Protein AF-A0A514BU09-F1 (afdb_monomer_lite)

Sequence (114 aa):
MDLEQHADGRMHFRLGKVEIWVAGLVAAACIASFAWIFNRVIAQQDTQQEATSAVKESITEVSTQQKVLSTQLANLSLQLSDVPDLRRQVTELKVRSDRHEEDLKELRQTRGLR

Organism: NCBI:txid2591633

Foldseek 3Di:
DDQPPDPPPDRDDPDDPVVVVVVVVVVVVVVVVVVVVVVVVVVVVVVVVVVVVVVVVVVVVVVVVVVVVVVVVVVVVVVVVCVVVVVVVVVVVVVVVVVVVVVVVVVVVVVVVD

Structure (mmCIF, N/CA/C/O backbone):
data_AF-A0A514BU09-F1
#
_entry.id   AF-A0A514BU09-F1
#
loop_
_atom_site.group_PDB
_atom_site.id
_atom_site.type_symbol
_atom_site.label_atom_id
_atom_site.label_alt_id
_atom_site.label_comp_id
_atom_site.label_asym_id
_atom_site.label_entity_id
_atom_site.label_seq_id
_atom_site.pdbx_PDB_ins_code
_atom_site.Cartn_x
_atom_site.Cartn_y
_atom_site.Cartn_z
_atom_site.occupancy
_atom_site.B_iso_or_equiv
_atom_site.auth_seq_id
_atom_site.auth_comp_id
_atom_site.auth_asym_id
_atom_site.auth_atom_id
_atom_site.pdbx_PDB_model_num
ATOM 1 N N . MET A 1 1 ? 32.242 -4.330 -60.161 1.00 46.91 1 MET A N 1
ATOM 2 C CA . MET A 1 1 ? 32.793 -5.036 -58.990 1.00 46.91 1 MET A CA 1
ATOM 3 C C . MET A 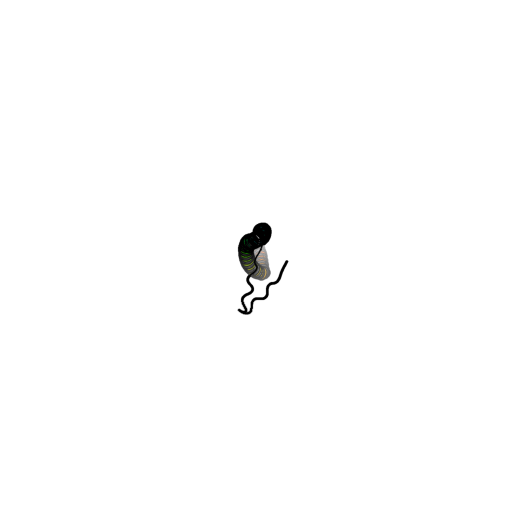1 1 ? 33.760 -6.071 -59.521 1.00 46.91 1 MET A C 1
ATOM 5 O O . MET A 1 1 ? 33.290 -7.045 -60.089 1.00 46.91 1 MET A O 1
ATOM 9 N N . ASP A 1 2 ? 35.062 -5.842 -59.376 1.00 46.34 2 ASP A N 1
ATOM 10 C CA . ASP A 1 2 ? 36.084 -6.845 -59.683 1.00 46.34 2 ASP A CA 1
ATOM 11 C C . ASP A 1 2 ? 36.688 -7.319 -58.363 1.00 46.34 2 ASP A C 1
ATOM 13 O O . ASP A 1 2 ? 37.227 -6.530 -57.585 1.00 46.34 2 ASP A O 1
ATOM 17 N N . LEU A 1 3 ? 36.518 -8.606 -58.072 1.00 48.56 3 LEU A N 1
ATOM 18 C CA . LEU A 1 3 ? 37.157 -9.266 -56.941 1.00 48.56 3 LEU A CA 1
ATOM 19 C C . LEU A 1 3 ? 38.545 -9.720 -57.389 1.00 48.56 3 LEU A C 1
ATOM 21 O O . LEU A 1 3 ? 38.719 -10.845 -57.851 1.00 48.56 3 LEU A O 1
ATOM 25 N N . GLU A 1 4 ? 39.543 -8.853 -57.250 1.00 54.16 4 GLU A N 1
ATOM 26 C CA . GLU A 1 4 ? 40.933 -9.299 -57.331 1.00 54.16 4 GLU A CA 1
ATOM 27 C C . GLU A 1 4 ? 41.302 -9.982 -56.012 1.00 54.16 4 GLU A C 1
ATOM 29 O O . GLU A 1 4 ? 41.636 -9.354 -55.007 1.00 54.16 4 GLU A O 1
ATOM 34 N N . GLN A 1 5 ? 41.196 -11.307 -56.007 1.00 50.19 5 GLN A N 1
ATOM 35 C CA . GLN A 1 5 ? 41.672 -12.143 -54.917 1.00 50.19 5 GLN A CA 1
ATOM 36 C C . GLN A 1 5 ? 43.202 -12.238 -55.029 1.00 50.19 5 GLN A C 1
ATOM 38 O O . GLN A 1 5 ? 43.736 -13.072 -55.757 1.00 50.19 5 GLN A O 1
ATOM 43 N N . HIS A 1 6 ? 43.930 -11.340 -54.361 1.00 55.66 6 HIS A N 1
ATOM 44 C CA . HIS A 1 6 ? 45.381 -11.472 -54.211 1.00 55.66 6 HIS A CA 1
ATOM 45 C C . HIS A 1 6 ? 45.741 -12.367 -53.020 1.00 55.66 6 HIS A C 1
ATOM 47 O O . HIS A 1 6 ? 45.069 -12.372 -51.988 1.00 55.66 6 HIS A O 1
ATOM 53 N N . ALA A 1 7 ? 46.808 -13.146 -53.208 1.00 54.19 7 ALA A N 1
ATOM 54 C CA . ALA A 1 7 ? 47.179 -14.353 -52.465 1.00 54.19 7 ALA A CA 1
ATOM 55 C C . ALA A 1 7 ? 47.558 -14.169 -50.976 1.00 54.19 7 ALA A C 1
ATOM 57 O O . ALA A 1 7 ? 47.952 -15.137 -50.335 1.00 54.19 7 ALA A O 1
ATOM 58 N N . ASP A 1 8 ? 47.390 -12.977 -50.400 1.00 60.25 8 ASP A N 1
ATOM 59 C CA . ASP A 1 8 ? 47.808 -12.651 -49.025 1.00 60.25 8 ASP A CA 1
ATOM 60 C C . ASP A 1 8 ? 46.702 -12.809 -47.964 1.00 60.25 8 ASP A C 1
ATOM 62 O O . ASP A 1 8 ? 46.853 -12.383 -46.818 1.00 60.25 8 ASP A O 1
ATOM 66 N N . GLY A 1 9 ? 45.559 -13.411 -48.310 1.00 61.12 9 GLY A N 1
ATOM 67 C CA . GLY A 1 9 ? 44.502 -13.751 -47.344 1.00 61.12 9 GLY A CA 1
ATOM 68 C C . GLY A 1 9 ? 43.802 -12.553 -46.682 1.00 61.12 9 GLY A C 1
ATOM 69 O O . GLY A 1 9 ? 42.923 -12.741 -45.843 1.00 61.12 9 GLY A O 1
ATOM 70 N N . ARG A 1 10 ? 44.147 -11.316 -47.063 1.00 62.88 10 ARG A N 1
ATOM 71 C CA . ARG A 1 10 ? 43.466 -10.088 -46.639 1.00 62.88 10 ARG A CA 1
ATOM 72 C C . ARG A 1 10 ? 42.579 -9.584 -47.769 1.00 62.88 10 ARG A C 1
ATOM 74 O O . ARG A 1 10 ? 43.056 -9.231 -48.842 1.00 62.88 10 ARG A O 1
ATOM 81 N N . MET A 1 11 ? 41.279 -9.529 -47.503 1.00 58.06 11 MET A N 1
ATOM 82 C CA . MET A 1 11 ? 40.286 -8.961 -48.414 1.00 58.06 11 MET A CA 1
ATOM 83 C C . MET A 1 11 ? 40.459 -7.434 -48.440 1.00 58.06 11 MET A C 1
ATOM 85 O O . MET A 1 11 ? 39.945 -6.729 -47.573 1.00 58.06 11 MET A O 1
ATOM 89 N N . HIS A 1 12 ? 41.224 -6.910 -49.398 1.00 57.69 12 HIS A N 1
ATOM 90 C CA . HIS A 1 12 ? 41.290 -5.472 -49.657 1.00 57.69 12 HIS A CA 1
ATOM 91 C C . HIS A 1 12 ? 40.198 -5.085 -50.657 1.00 57.69 12 HIS A C 1
ATOM 93 O O . HIS A 1 12 ? 40.315 -5.324 -51.855 1.00 57.69 12 HIS A O 1
ATOM 99 N N . PHE A 1 13 ? 39.133 -4.455 -50.164 1.00 60.56 13 PHE A N 1
ATOM 100 C CA . PHE A 1 13 ? 38.116 -3.854 -51.018 1.00 60.56 13 PHE A CA 1
ATOM 101 C C . PHE A 1 13 ? 38.656 -2.535 -51.587 1.00 60.56 13 PHE A C 1
ATOM 103 O O . PHE A 1 13 ? 38.776 -1.539 -50.873 1.00 60.56 13 PHE A O 1
ATOM 110 N N . ARG A 1 14 ? 38.986 -2.501 -52.881 1.00 58.81 14 ARG A N 1
ATOM 111 C CA . ARG A 1 14 ? 39.165 -1.239 -53.612 1.00 58.81 14 ARG A CA 1
ATOM 112 C C . ARG A 1 14 ? 37.786 -0.693 -53.968 1.00 58.81 14 ARG A C 1
ATOM 114 O O . ARG A 1 14 ? 37.289 -0.918 -55.064 1.00 58.81 14 ARG A O 1
ATOM 121 N N . LEU A 1 15 ? 37.162 -0.004 -53.016 1.00 59.97 15 LEU A N 1
ATOM 122 C CA . LEU A 1 15 ? 35.944 0.753 -53.284 1.00 59.97 15 LEU A CA 1
ATOM 123 C C . LEU A 1 15 ? 36.296 1.995 -54.113 1.00 59.97 15 LEU A C 1
ATOM 125 O O . LEU A 1 15 ? 37.228 2.737 -53.785 1.00 59.97 15 LEU A O 1
ATOM 129 N N . GLY A 1 16 ? 35.547 2.24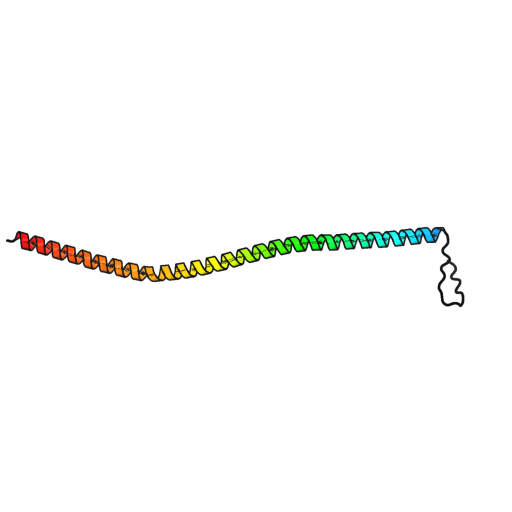4 -55.184 1.00 68.06 16 GLY A N 1
ATOM 130 C CA . GLY A 1 16 ? 35.613 3.513 -55.901 1.00 68.06 16 GLY A CA 1
ATOM 131 C C . GLY A 1 16 ? 35.208 4.672 -54.982 1.00 68.06 16 GLY A C 1
ATOM 132 O O . GLY A 1 16 ? 34.473 4.479 -54.014 1.00 68.06 16 GLY A O 1
ATOM 133 N N . LYS A 1 17 ? 35.642 5.907 -55.288 1.00 77.94 17 LYS A N 1
ATOM 134 C CA . LYS A 1 17 ? 35.328 7.101 -54.468 1.00 77.94 17 LYS A CA 1
ATOM 135 C C . LYS A 1 17 ? 33.839 7.200 -54.112 1.00 77.94 17 LYS A C 1
ATOM 137 O O . LYS A 1 17 ? 33.513 7.589 -53.001 1.00 77.94 17 LYS A O 1
ATOM 142 N N . VAL A 1 18 ? 32.953 6.825 -55.036 1.00 77.62 18 VAL A N 1
ATOM 143 C CA . VAL A 1 18 ? 31.493 6.883 -54.864 1.00 77.62 18 VAL A CA 1
ATOM 144 C C . VAL A 1 18 ? 30.981 5.827 -53.874 1.00 77.62 18 VAL A C 1
ATOM 146 O O . VAL A 1 18 ? 30.093 6.110 -53.078 1.00 77.62 18 VAL A O 1
ATOM 149 N N . GLU A 1 19 ? 31.570 4.632 -53.857 1.00 75.31 19 GLU A N 1
ATOM 150 C CA . GLU A 1 19 ? 31.133 3.534 -52.988 1.00 75.31 19 GLU A CA 1
ATOM 151 C C . GLU A 1 19 ? 31.537 3.764 -51.521 1.00 75.31 19 GLU A C 1
ATOM 153 O O . GLU A 1 19 ? 30.805 3.369 -50.617 1.00 75.31 19 GLU A O 1
ATOM 158 N N . ILE A 1 20 ? 32.640 4.483 -51.270 1.00 81.25 20 ILE A N 1
ATOM 159 C CA . ILE A 1 20 ? 33.042 4.912 -49.917 1.00 81.25 20 ILE A CA 1
ATOM 160 C C . ILE A 1 20 ? 31.989 5.850 -49.306 1.00 81.25 20 ILE A C 1
ATOM 162 O O . ILE A 1 20 ? 31.634 5.699 -48.137 1.00 81.25 20 ILE A O 1
ATOM 166 N N . TRP A 1 21 ? 31.447 6.786 -50.094 1.00 84.56 21 TRP A N 1
ATOM 167 C CA . TRP A 1 21 ? 30.379 7.682 -49.633 1.00 84.56 21 TRP A CA 1
ATOM 168 C C . TRP A 1 21 ? 29.084 6.925 -49.328 1.00 84.56 21 TRP A C 1
ATOM 170 O O . TRP A 1 21 ? 28.446 7.192 -48.310 1.00 84.56 21 TRP A O 1
ATOM 180 N N . VAL A 1 22 ? 28.719 5.947 -50.164 1.00 86.94 22 VAL A N 1
ATOM 181 C CA . VAL A 1 22 ? 27.525 5.114 -49.946 1.00 86.94 22 VAL A CA 1
ATOM 182 C C . VAL A 1 22 ? 27.682 4.247 -48.695 1.00 86.94 22 VAL A C 1
ATOM 184 O O . VAL A 1 22 ? 26.786 4.224 -47.853 1.00 86.94 22 VAL A O 1
ATOM 187 N N . ALA A 1 23 ? 28.829 3.588 -48.522 1.00 86.88 23 ALA A N 1
ATOM 188 C CA . ALA A 1 23 ? 29.110 2.787 -47.333 1.00 86.88 23 ALA A CA 1
ATOM 189 C C . ALA A 1 23 ? 29.117 3.642 -46.054 1.00 86.88 23 ALA A C 1
ATOM 191 O O . ALA A 1 23 ? 28.565 3.229 -45.035 1.00 86.88 23 ALA A O 1
ATOM 192 N N . GLY A 1 24 ? 29.676 4.856 -46.118 1.00 88.12 24 GLY A N 1
ATOM 193 C CA . GLY A 1 24 ? 29.650 5.814 -45.013 1.00 88.12 24 GLY A CA 1
ATOM 194 C C . GLY A 1 24 ? 28.232 6.232 -44.617 1.00 88.12 24 GLY A C 1
ATOM 195 O O . GLY A 1 24 ? 27.918 6.269 -43.429 1.00 88.12 24 GLY A O 1
ATOM 196 N N . LEU A 1 25 ? 27.352 6.480 -45.594 1.00 90.94 25 LEU A N 1
ATOM 197 C CA . LEU A 1 25 ? 25.949 6.825 -45.340 1.00 90.94 25 LEU A CA 1
ATOM 198 C C . LEU A 1 25 ? 25.210 5.662 -44.670 1.00 90.94 25 LEU A C 1
ATOM 200 O O . LEU A 1 25 ? 24.552 5.856 -43.650 1.00 90.94 25 LEU A O 1
ATOM 204 N N . VAL A 1 26 ? 25.363 4.444 -45.195 1.00 90.38 26 VAL A N 1
ATOM 205 C CA . VAL A 1 26 ? 24.729 3.249 -44.620 1.00 90.38 26 VAL A CA 1
ATOM 206 C C . VAL A 1 26 ? 25.220 3.006 -43.191 1.00 90.38 26 VAL A C 1
ATOM 208 O O . VAL A 1 26 ? 24.408 2.795 -42.292 1.00 90.38 26 VAL A O 1
ATOM 211 N N . ALA A 1 27 ? 26.528 3.115 -42.947 1.00 91.69 27 ALA A N 1
ATOM 212 C CA . ALA A 1 27 ? 27.089 2.982 -41.606 1.00 91.69 27 ALA A CA 1
ATOM 213 C C . ALA A 1 27 ? 26.539 4.051 -40.644 1.00 91.69 27 ALA A C 1
ATOM 215 O O . ALA A 1 27 ? 26.147 3.729 -39.521 1.00 91.69 27 ALA A O 1
ATOM 216 N N . ALA A 1 28 ? 26.442 5.306 -41.091 1.00 92.56 28 ALA A N 1
ATOM 217 C CA . ALA A 1 28 ? 25.879 6.393 -40.295 1.00 92.56 28 ALA A CA 1
ATOM 218 C C . ALA A 1 28 ? 24.394 6.160 -39.968 1.00 92.56 28 ALA A C 1
ATOM 220 O O . ALA A 1 28 ? 23.974 6.362 -38.828 1.00 92.56 28 ALA A O 1
ATOM 221 N N . ALA A 1 29 ? 23.608 5.675 -40.934 1.00 92.56 29 ALA A N 1
ATOM 222 C CA . ALA A 1 29 ? 22.200 5.341 -40.736 1.00 92.56 29 ALA A CA 1
ATOM 223 C C . ALA A 1 29 ? 22.016 4.204 -39.716 1.00 92.56 29 ALA A C 1
ATOM 225 O O . ALA A 1 29 ? 21.134 4.278 -38.855 1.00 92.56 29 ALA A O 1
ATOM 226 N N . CYS A 1 30 ? 22.875 3.181 -39.761 1.00 93.44 30 CYS A N 1
ATOM 227 C CA . CYS A 1 30 ? 22.876 2.103 -38.776 1.00 93.44 30 CYS A CA 1
ATOM 228 C C . CYS A 1 30 ? 23.180 2.628 -37.367 1.00 93.44 30 CYS A C 1
ATOM 230 O O . CYS A 1 30 ? 22.423 2.347 -36.439 1.00 93.44 30 CYS A O 1
ATOM 232 N N . ILE A 1 31 ? 24.234 3.433 -37.204 1.00 93.81 31 ILE A N 1
ATOM 233 C CA . ILE A 1 31 ? 24.619 3.999 -35.900 1.00 93.81 31 ILE A CA 1
ATOM 234 C C . ILE A 1 31 ? 23.506 4.892 -35.339 1.00 93.81 31 ILE A C 1
ATOM 236 O O . ILE A 1 31 ? 23.147 4.762 -34.169 1.00 93.81 31 ILE A O 1
ATOM 240 N N . ALA A 1 32 ? 22.914 5.753 -36.171 1.00 93.81 32 ALA A N 1
ATOM 241 C CA . ALA A 1 32 ? 21.810 6.618 -35.761 1.00 93.81 32 ALA A CA 1
ATOM 242 C C . ALA A 1 32 ? 20.585 5.811 -35.300 1.00 93.81 32 ALA A C 1
ATOM 244 O O . ALA A 1 32 ? 19.978 6.132 -34.278 1.00 93.81 32 ALA A O 1
ATOM 245 N N . SER A 1 33 ? 20.259 4.729 -36.012 1.00 89.75 33 SER A N 1
ATOM 246 C CA . SER A 1 33 ? 19.148 3.841 -35.653 1.00 89.75 33 SER A CA 1
ATOM 247 C C . SER A 1 33 ? 19.399 3.138 -34.317 1.00 89.75 33 SER A C 1
ATOM 249 O O . SER A 1 33 ? 18.515 3.103 -33.461 1.00 89.75 33 SER A O 1
ATOM 251 N N . PHE A 1 34 ? 20.618 2.637 -34.094 1.00 91.06 34 PHE A N 1
ATOM 252 C CA . PHE A 1 34 ? 21.001 2.020 -32.823 1.00 91.06 34 PHE A CA 1
ATOM 253 C C . PHE A 1 34 ? 20.950 3.009 -31.654 1.00 91.06 34 PHE A C 1
ATOM 255 O O . PHE A 1 34 ? 20.384 2.682 -30.611 1.00 91.06 34 PHE A O 1
ATOM 262 N N . ALA A 1 35 ? 21.478 4.223 -31.830 1.00 90.06 35 ALA A N 1
ATOM 263 C CA . ALA A 1 35 ? 21.434 5.263 -30.804 1.00 90.06 35 ALA A CA 1
ATOM 264 C C . ALA A 1 35 ? 19.991 5.658 -30.446 1.00 90.06 35 ALA A C 1
ATOM 266 O O . ALA A 1 35 ? 19.659 5.830 -29.272 1.00 90.06 35 ALA A O 1
ATOM 267 N N . TRP A 1 36 ? 19.106 5.748 -31.443 1.00 91.56 36 TRP A N 1
ATOM 268 C CA . TRP A 1 36 ? 17.697 6.069 -31.225 1.00 91.56 36 TRP A CA 1
ATOM 269 C C . TRP A 1 36 ? 16.967 4.994 -30.409 1.00 91.56 36 TRP A C 1
ATOM 271 O O . TRP A 1 36 ? 16.231 5.319 -29.475 1.00 91.56 36 TRP A O 1
ATOM 281 N N . ILE A 1 37 ? 17.204 3.717 -30.719 1.00 89.81 37 ILE A N 1
ATOM 282 C CA . ILE A 1 37 ? 16.608 2.591 -29.987 1.00 89.81 37 ILE A CA 1
ATOM 283 C C . ILE A 1 37 ? 17.141 2.535 -28.551 1.00 89.81 37 ILE A C 1
ATOM 285 O O . ILE A 1 37 ? 16.355 2.391 -27.617 1.00 89.81 37 ILE A O 1
ATOM 289 N N . PHE A 1 38 ? 18.450 2.705 -28.347 1.00 88.12 38 PHE A N 1
ATOM 290 C CA . PHE A 1 38 ? 19.036 2.714 -27.003 1.00 88.12 38 PHE A CA 1
ATOM 291 C C . PHE A 1 38 ? 18.460 3.831 -26.128 1.00 88.12 38 PHE A C 1
ATOM 293 O O . PHE A 1 38 ? 18.049 3.571 -24.998 1.00 88.12 38 PHE A O 1
ATOM 300 N N . ASN A 1 39 ? 18.333 5.046 -26.666 1.00 85.25 39 ASN A N 1
ATOM 301 C CA . ASN A 1 39 ? 17.739 6.162 -25.928 1.00 85.25 39 ASN A CA 1
ATOM 302 C C . ASN A 1 39 ? 16.264 5.916 -25.575 1.00 85.25 39 ASN A C 1
ATOM 304 O O . ASN A 1 39 ? 15.820 6.305 -24.498 1.00 85.25 39 ASN A O 1
ATOM 308 N N . ARG A 1 40 ? 15.501 5.238 -26.444 1.00 82.25 40 ARG A N 1
ATOM 309 C CA . ARG A 1 40 ? 14.111 4.834 -26.159 1.00 82.25 40 ARG A CA 1
ATOM 310 C C . ARG A 1 40 ? 14.025 3.832 -25.008 1.00 82.25 40 ARG A C 1
ATOM 312 O O . ARG A 1 40 ? 13.132 3.958 -24.175 1.00 82.25 40 ARG A O 1
ATOM 319 N N . VAL A 1 41 ? 14.932 2.856 -24.966 1.00 81.88 41 VAL A N 1
ATOM 320 C CA . VAL A 1 41 ? 14.965 1.831 -23.911 1.00 81.88 41 VAL A CA 1
ATOM 321 C C . VAL A 1 41 ? 15.352 2.442 -22.565 1.00 81.88 41 VAL A C 1
ATOM 323 O O . VAL A 1 41 ? 14.686 2.166 -21.572 1.00 81.88 41 VAL A O 1
ATOM 326 N N . ILE A 1 42 ? 16.365 3.314 -22.538 1.00 79.12 42 ILE A N 1
ATOM 327 C CA . ILE A 1 42 ? 16.787 4.016 -21.314 1.00 79.12 42 ILE A CA 1
ATOM 328 C C . ILE A 1 42 ? 15.641 4.890 -20.785 1.00 79.12 42 ILE A C 1
ATOM 330 O O . ILE A 1 42 ? 15.250 4.756 -19.630 1.00 79.12 42 ILE A O 1
ATOM 334 N N . ALA A 1 43 ? 15.009 5.688 -21.65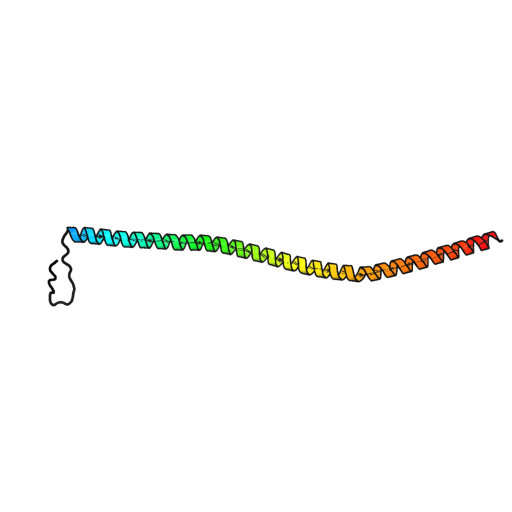4 1.00 73.69 43 ALA A N 1
ATOM 335 C CA . ALA A 1 43 ? 13.877 6.525 -21.260 1.00 73.69 43 ALA A CA 1
ATOM 336 C C . ALA A 1 43 ? 12.680 5.710 -20.726 1.00 73.69 43 ALA A C 1
ATOM 338 O O . ALA A 1 43 ? 12.001 6.137 -19.795 1.00 73.69 43 ALA A O 1
ATOM 339 N N . GLN A 1 44 ? 12.413 4.521 -21.280 1.00 73.75 44 GLN A N 1
ATOM 340 C CA . GLN A 1 44 ? 11.373 3.638 -20.745 1.00 73.75 44 GLN A CA 1
ATOM 341 C C . GLN A 1 44 ? 11.724 3.070 -19.368 1.00 73.75 44 GLN A C 1
ATOM 343 O O . GLN A 1 44 ? 10.829 2.934 -18.535 1.00 73.75 44 GLN A O 1
ATOM 348 N N . GLN A 1 45 ? 12.991 2.749 -19.108 1.00 70.00 45 GLN A N 1
ATOM 349 C CA . GLN A 1 45 ? 13.411 2.243 -17.802 1.00 70.00 45 GLN A CA 1
ATOM 350 C C . GLN A 1 45 ? 13.254 3.295 -16.706 1.00 70.00 45 GLN A C 1
ATOM 352 O O . GLN A 1 45 ? 12.733 2.957 -15.644 1.00 70.00 45 GLN A O 1
ATOM 357 N N . ASP A 1 46 ? 13.589 4.554 -16.989 1.00 70.50 46 ASP A N 1
ATOM 358 C CA . ASP A 1 46 ? 13.413 5.653 -16.034 1.00 70.50 46 ASP A CA 1
ATOM 359 C C . ASP A 1 46 ? 11.928 5.845 -15.683 1.00 70.50 46 ASP A C 1
ATOM 361 O O . ASP A 1 46 ? 11.556 5.865 -14.508 1.00 70.50 46 ASP A O 1
ATOM 365 N N . THR A 1 47 ? 11.045 5.855 -16.692 1.00 71.12 47 THR A N 1
ATOM 366 C CA . THR A 1 47 ? 9.590 5.958 -16.453 1.00 71.12 47 THR A CA 1
ATOM 367 C C . THR A 1 47 ? 9.017 4.754 -15.694 1.00 71.12 47 THR A C 1
ATOM 369 O O . THR A 1 47 ? 8.098 4.904 -14.889 1.00 71.12 47 THR A O 1
ATOM 372 N N . GLN A 1 48 ? 9.558 3.547 -15.903 1.00 64.62 48 GLN A N 1
ATOM 373 C CA . GLN A 1 48 ? 9.146 2.358 -15.152 1.00 64.62 48 GLN A CA 1
ATOM 374 C C . GLN A 1 48 ? 9.688 2.351 -13.721 1.00 64.62 48 GLN A C 1
ATOM 376 O O . GLN A 1 48 ? 9.000 1.869 -12.820 1.00 64.62 48 GLN A O 1
ATOM 381 N N . GLN A 1 49 ? 10.892 2.873 -13.487 1.00 67.25 49 GLN A N 1
ATOM 382 C CA . GLN A 1 49 ? 11.459 2.996 -12.144 1.00 67.25 49 GLN A CA 1
ATOM 383 C C . GLN A 1 49 ? 10.664 3.975 -11.284 1.00 67.25 49 GLN A C 1
ATOM 385 O O . GLN A 1 49 ? 10.368 3.660 -10.133 1.00 67.25 49 GLN A O 1
ATOM 390 N N . GLU A 1 50 ? 10.253 5.106 -11.851 1.00 69.62 50 GLU A N 1
ATOM 391 C CA . GLU A 1 50 ? 9.410 6.082 -11.159 1.00 69.62 50 GLU A CA 1
ATOM 39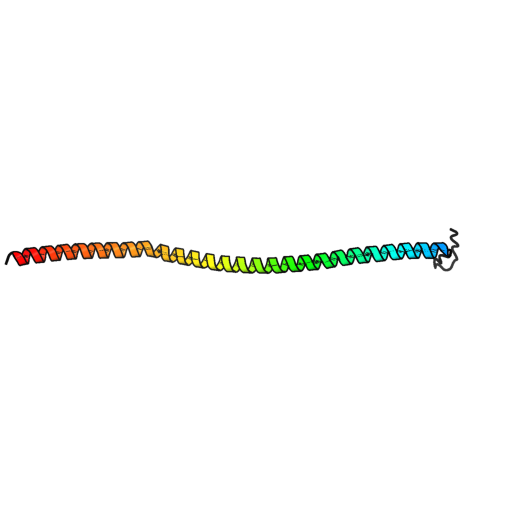2 C C . GLU A 1 50 ? 8.002 5.532 -10.876 1.00 69.62 50 GLU A C 1
ATOM 394 O O . GLU A 1 50 ? 7.480 5.650 -9.768 1.00 69.62 50 GLU A O 1
ATOM 399 N N . ALA A 1 51 ? 7.401 4.824 -11.839 1.00 69.75 51 ALA A N 1
ATOM 400 C CA . ALA A 1 51 ? 6.118 4.165 -11.608 1.00 69.75 51 ALA A CA 1
ATOM 401 C C . ALA A 1 51 ? 6.223 3.060 -10.538 1.00 69.75 51 ALA A C 1
ATOM 403 O O . ALA A 1 51 ? 5.328 2.902 -9.708 1.00 69.75 51 ALA A O 1
ATOM 404 N N . THR A 1 52 ? 7.320 2.297 -10.514 1.00 70.38 52 THR A N 1
ATOM 405 C CA . THR A 1 52 ? 7.514 1.232 -9.517 1.00 70.38 52 THR A CA 1
ATOM 406 C C . THR A 1 52 ? 7.877 1.756 -8.132 1.00 70.38 52 THR A C 1
ATOM 408 O O . THR A 1 52 ? 7.514 1.104 -7.152 1.00 70.38 52 THR A O 1
ATOM 411 N N . SER A 1 53 ? 8.544 2.905 -8.000 1.00 72.56 53 SER A N 1
ATOM 412 C CA . SER A 1 53 ? 8.772 3.533 -6.693 1.00 72.56 53 SER A CA 1
ATOM 413 C C . SER A 1 53 ? 7.469 4.068 -6.097 1.00 72.56 53 SER A C 1
ATOM 415 O O . SER A 1 53 ? 7.169 3.741 -4.949 1.00 72.56 53 SER A O 1
ATOM 417 N N . ALA A 1 54 ? 6.644 4.759 -6.891 1.00 70.88 54 ALA A N 1
ATOM 418 C CA . ALA A 1 54 ? 5.321 5.216 -6.463 1.00 70.88 54 ALA A CA 1
ATOM 419 C C . ALA A 1 54 ? 4.408 4.042 -6.061 1.00 70.88 54 ALA A C 1
ATOM 421 O O . ALA A 1 54 ? 3.733 4.077 -5.031 1.00 70.88 54 ALA A O 1
ATOM 422 N N . VAL A 1 55 ? 4.436 2.943 -6.827 1.00 74.62 55 VAL A N 1
ATOM 423 C CA . VAL A 1 55 ? 3.696 1.722 -6.474 1.00 74.62 55 VAL A CA 1
ATOM 424 C C . VAL A 1 55 ? 4.220 1.113 -5.171 1.00 74.62 55 VAL A C 1
ATOM 426 O O . VAL A 1 55 ? 3.415 0.762 -4.311 1.00 74.62 55 VAL A O 1
ATOM 429 N N . LYS A 1 56 ? 5.541 1.021 -4.970 1.00 71.31 56 LYS A N 1
ATOM 430 C CA . LYS A 1 56 ? 6.114 0.523 -3.705 1.00 71.31 56 LYS A CA 1
ATOM 431 C C . LYS A 1 56 ? 5.653 1.353 -2.510 1.00 71.31 56 LYS A C 1
ATOM 433 O O . LYS A 1 56 ? 5.276 0.769 -1.498 1.00 71.31 56 LYS A O 1
ATOM 438 N N . GLU A 1 57 ? 5.637 2.675 -2.636 1.00 74.88 57 GLU A N 1
ATOM 439 C CA . GLU A 1 57 ? 5.162 3.571 -1.581 1.00 74.88 57 GLU A CA 1
ATOM 440 C C . GLU A 1 57 ? 3.677 3.327 -1.269 1.00 74.88 57 GLU A C 1
ATOM 442 O O . GLU A 1 57 ? 3.327 3.050 -0.119 1.00 74.88 57 GLU A O 1
ATOM 447 N N . SER A 1 58 ? 2.820 3.259 -2.293 1.00 72.12 58 SER A N 1
ATOM 448 C CA . SER A 1 58 ? 1.391 2.961 -2.104 1.00 72.12 58 SER A CA 1
ATOM 449 C C . SER A 1 58 ? 1.140 1.599 -1.438 1.00 72.12 58 SER A C 1
ATOM 451 O O . SER A 1 58 ? 0.277 1.470 -0.570 1.00 72.12 58 SER A O 1
ATOM 453 N N . ILE A 1 59 ? 1.936 0.576 -1.772 1.00 78.62 59 ILE A N 1
ATOM 454 C CA . ILE A 1 59 ? 1.849 -0.750 -1.147 1.00 78.62 59 ILE A CA 1
ATOM 455 C C . ILE A 1 59 ? 2.212 -0.663 0.336 1.00 78.62 59 ILE A C 1
ATOM 457 O O . ILE A 1 59 ? 1.549 -1.288 1.169 1.00 78.62 59 ILE A O 1
ATOM 461 N N . THR A 1 60 ? 3.246 0.108 0.688 1.00 79.62 60 THR A N 1
ATOM 462 C CA . THR A 1 60 ? 3.616 0.283 2.096 1.00 79.62 60 THR A CA 1
ATOM 463 C C . THR A 1 60 ? 2.506 0.967 2.886 1.00 79.62 60 THR A C 1
ATOM 465 O O . THR A 1 60 ? 2.162 0.478 3.962 1.00 79.62 60 THR A O 1
ATOM 468 N N . GLU A 1 61 ? 1.872 1.998 2.331 1.00 81.31 61 GLU A N 1
ATOM 469 C CA . GLU A 1 61 ? 0.752 2.694 2.967 1.00 81.31 61 GLU A CA 1
ATOM 470 C C . GLU A 1 61 ? -0.477 1.788 3.142 1.00 81.31 61 GLU A C 1
ATOM 472 O O . GLU A 1 61 ? -1.051 1.704 4.227 1.00 81.31 61 GLU A O 1
ATOM 477 N N . VAL A 1 62 ? -0.851 1.017 2.120 1.00 81.38 62 VAL A N 1
ATOM 478 C CA . VAL A 1 62 ? -1.963 0.058 2.236 1.00 81.38 62 VAL A CA 1
ATOM 479 C C . VAL A 1 62 ? -1.657 -1.004 3.295 1.00 81.38 62 VAL A C 1
ATOM 481 O O . VAL A 1 62 ? -2.535 -1.383 4.071 1.00 81.38 62 VAL A O 1
ATOM 484 N N . SER A 1 63 ? -0.407 -1.464 3.388 1.00 79.31 63 SER A N 1
ATOM 485 C CA . SER A 1 63 ? -0.010 -2.455 4.394 1.00 79.31 63 SER A CA 1
ATOM 486 C C . SER A 1 63 ? -0.096 -1.916 5.828 1.00 79.31 63 SER A C 1
ATOM 488 O O . SER A 1 63 ? -0.495 -2.648 6.740 1.00 79.31 63 SER A O 1
ATOM 490 N N . THR A 1 64 ? 0.243 -0.641 6.054 1.00 80.06 64 THR A N 1
ATOM 491 C CA . THR A 1 64 ? 0.116 -0.017 7.378 1.00 80.06 64 THR A CA 1
ATOM 492 C C . THR A 1 64 ? -1.350 0.199 7.725 1.00 80.06 64 THR A C 1
ATOM 494 O O . THR A 1 64 ? -1.757 -0.141 8.838 1.00 80.06 64 THR A O 1
ATOM 497 N N . GLN A 1 65 ? -2.167 0.644 6.767 1.00 75.69 65 GLN A N 1
ATOM 498 C CA . GLN A 1 65 ? -3.615 0.765 6.940 1.00 75.69 65 GLN A CA 1
ATOM 499 C C . GLN A 1 65 ? -4.267 -0.585 7.272 1.00 75.69 65 GLN A C 1
ATOM 501 O O . GLN A 1 65 ? -5.061 -0.661 8.207 1.00 75.69 65 GLN A O 1
ATOM 506 N N . GLN A 1 66 ? -3.891 -1.673 6.593 1.00 75.69 66 GLN A N 1
ATOM 507 C CA . GLN A 1 66 ? -4.392 -3.018 6.904 1.00 75.69 66 GLN A CA 1
ATOM 508 C C . GLN A 1 66 ? -4.042 -3.458 8.328 1.00 75.69 66 GLN A C 1
ATOM 510 O O . GLN A 1 66 ? -4.900 -3.992 9.031 1.00 75.69 66 GLN A O 1
ATOM 515 N N . LYS A 1 67 ? -2.808 -3.206 8.785 1.00 74.88 67 LYS A N 1
ATOM 516 C CA . LYS A 1 67 ? -2.410 -3.505 10.170 1.00 74.88 67 LYS A CA 1
ATOM 517 C C . LYS A 1 67 ? -3.245 -2.714 11.174 1.00 74.88 67 LYS A C 1
ATOM 519 O O . LYS A 1 67 ? -3.713 -3.291 12.150 1.00 74.88 67 LYS A O 1
ATOM 524 N N . VAL A 1 68 ? -3.461 -1.423 10.922 1.00 88.00 68 VAL A N 1
ATOM 525 C CA . VAL A 1 68 ? -4.281 -0.557 11.782 1.00 88.00 68 VAL A CA 1
ATOM 526 C C . VAL A 1 68 ? -5.745 -1.007 11.800 1.00 88.00 68 VAL A C 1
ATOM 528 O O . VAL A 1 68 ? -6.348 -1.087 12.865 1.00 88.00 68 VAL A O 1
ATOM 531 N N . LEU A 1 69 ? -6.324 -1.364 10.654 1.00 84.00 69 LEU A N 1
ATOM 532 C CA . LEU A 1 69 ? -7.691 -1.888 10.596 1.00 84.00 69 LEU A CA 1
ATOM 533 C C . LEU A 1 69 ? -7.810 -3.233 11.317 1.00 84.00 69 LEU A C 1
ATOM 535 O O . LEU A 1 69 ? -8.769 -3.456 12.051 1.00 84.00 69 LEU A O 1
ATOM 539 N N . SER A 1 70 ? -6.817 -4.110 11.167 1.00 79.12 70 SER A N 1
ATOM 540 C CA . SER A 1 70 ? -6.792 -5.396 11.863 1.00 79.12 70 SER A CA 1
ATOM 541 C C . SER A 1 70 ? -6.753 -5.226 13.383 1.00 79.12 70 SER A C 1
ATOM 543 O O . SER A 1 70 ? -7.447 -5.958 14.088 1.00 79.12 70 SER A O 1
ATOM 545 N N . THR A 1 71 ? -5.971 -4.278 13.907 1.00 81.62 71 THR A N 1
ATOM 546 C CA . THR A 1 71 ? -5.925 -4.014 15.354 1.00 81.62 71 THR A CA 1
ATOM 547 C C . THR A 1 71 ? -7.204 -3.345 15.850 1.00 81.62 71 THR A C 1
ATOM 549 O O . THR A 1 71 ? -7.694 -3.694 16.923 1.00 81.62 71 THR A O 1
ATOM 552 N N . GLN A 1 72 ? -7.797 -2.441 15.067 1.00 82.81 72 GLN A N 1
ATOM 553 C CA . GLN A 1 72 ? -9.096 -1.845 15.390 1.00 82.81 72 GLN A CA 1
ATOM 554 C C . GLN A 1 72 ? -10.215 -2.891 15.429 1.00 82.81 72 GLN A C 1
ATOM 556 O O . GLN A 1 72 ? -11.001 -2.886 16.371 1.00 82.81 72 GLN A O 1
ATOM 561 N N . LEU A 1 73 ? -10.260 -3.826 14.475 1.00 81.31 73 LEU A N 1
ATOM 562 C CA . LEU A 1 73 ? -11.227 -4.929 14.473 1.00 81.31 73 LEU A CA 1
ATOM 563 C C . LEU A 1 73 ? -11.074 -5.830 15.705 1.00 81.31 73 LEU A C 1
ATOM 565 O O . LEU A 1 73 ? -12.076 -6.190 16.320 1.00 81.31 73 LEU A O 1
ATOM 569 N N . ALA A 1 74 ? -9.840 -6.149 16.108 1.00 80.00 74 ALA A N 1
ATOM 570 C CA . ALA A 1 74 ? -9.586 -6.914 17.329 1.00 80.00 74 ALA A CA 1
ATOM 571 C C . ALA A 1 74 ? -10.063 -6.166 18.590 1.00 80.00 74 ALA A C 1
ATOM 573 O O . ALA A 1 74 ? -10.720 -6.755 19.447 1.00 80.00 74 ALA A O 1
ATOM 574 N N . ASN A 1 75 ? -9.801 -4.858 18.674 1.00 83.44 75 ASN A N 1
ATOM 575 C CA . ASN A 1 75 ? -10.273 -4.019 19.779 1.00 83.44 75 ASN A CA 1
ATOM 576 C C . ASN A 1 75 ? -11.799 -3.900 19.815 1.00 83.44 75 ASN A C 1
ATOM 578 O O . ASN A 1 75 ? -12.389 -4.008 20.885 1.00 83.44 75 ASN A O 1
ATOM 582 N N . LEU A 1 76 ? -12.452 -3.713 18.666 1.00 78.94 76 LEU A N 1
ATOM 583 C CA . LEU A 1 76 ? -13.913 -3.698 18.577 1.00 78.94 76 LEU A CA 1
ATOM 584 C C . LEU A 1 76 ? -14.503 -5.048 18.981 1.00 78.94 76 LEU A C 1
ATOM 586 O O . LEU A 1 76 ? -15.498 -5.081 19.694 1.00 78.94 76 LEU A O 1
ATOM 590 N N . SER A 1 77 ? -13.873 -6.156 18.587 1.00 78.00 77 SER A N 1
ATOM 591 C CA . SER A 1 77 ? -14.292 -7.495 19.005 1.00 78.00 77 SER A CA 1
ATOM 592 C C . SER A 1 77 ? -14.212 -7.683 20.523 1.00 78.00 77 SER A C 1
ATOM 594 O O . SER A 1 77 ? -15.114 -8.288 21.095 1.00 78.00 77 SER A O 1
ATOM 596 N N . LEU A 1 78 ? -13.162 -7.168 21.171 1.00 80.12 78 LEU A N 1
ATOM 597 C CA . LEU A 1 78 ? -13.020 -7.180 22.633 1.00 80.12 78 LEU A CA 1
ATOM 598 C C . LEU A 1 78 ? -14.063 -6.283 23.308 1.00 80.12 78 LEU A C 1
ATOM 600 O O . LEU A 1 78 ? -14.763 -6.709 24.217 1.00 80.12 78 LEU A O 1
ATOM 604 N N . GLN A 1 79 ? -14.244 -5.059 22.818 1.00 73.50 79 GLN A N 1
ATOM 605 C CA . GLN A 1 79 ? -15.251 -4.150 23.370 1.00 73.50 79 GLN A CA 1
ATOM 606 C C . GLN A 1 79 ? -16.670 -4.714 23.221 1.00 73.50 79 GLN A C 1
ATOM 608 O O . GLN A 1 79 ? -17.484 -4.591 24.132 1.00 73.50 79 GLN A O 1
ATOM 613 N N . LEU A 1 80 ? -16.967 -5.383 22.103 1.00 71.25 80 LEU A N 1
ATOM 614 C CA . LEU A 1 80 ? -18.243 -6.063 21.881 1.00 71.25 80 LEU A CA 1
ATOM 615 C C . LEU A 1 80 ? -18.429 -7.285 22.792 1.00 71.25 80 LEU A C 1
ATOM 617 O O . LEU A 1 80 ? -19.576 -7.609 23.106 1.00 71.25 80 LEU A O 1
ATOM 621 N N . SER A 1 81 ? -17.355 -7.943 23.249 1.00 76.75 81 SER A N 1
ATOM 622 C CA . SER A 1 81 ? -17.473 -9.061 24.195 1.00 76.75 81 SER A CA 1
ATOM 623 C C . SER A 1 81 ? -17.839 -8.626 25.611 1.00 76.75 81 SER A C 1
ATOM 625 O O . SER A 1 81 ? -18.422 -9.424 26.342 1.00 76.75 81 SER A O 1
ATOM 627 N N . ASP A 1 82 ? -17.571 -7.370 25.976 1.00 74.69 82 ASP A N 1
ATOM 628 C CA . ASP A 1 82 ? -17.861 -6.831 27.312 1.00 74.69 82 ASP A CA 1
ATOM 629 C C . ASP A 1 82 ? -19.285 -6.246 27.427 1.00 74.69 82 ASP A C 1
ATOM 631 O O . ASP A 1 82 ? -19.838 -6.139 28.523 1.00 74.69 82 ASP A O 1
ATOM 635 N N . VAL A 1 83 ? -19.944 -5.928 26.303 1.00 77.38 83 VAL A N 1
ATOM 636 C CA . VAL A 1 83 ? -21.328 -5.398 26.270 1.00 77.38 83 VAL A CA 1
ATOM 637 C C . VAL A 1 83 ? -22.367 -6.319 26.943 1.00 77.38 83 VAL A C 1
ATOM 639 O O . VAL A 1 83 ? -23.226 -5.809 27.670 1.00 77.38 83 VAL A O 1
ATOM 642 N N . PRO A 1 84 ? -22.353 -7.654 26.753 1.00 72.56 84 PRO A N 1
ATOM 643 C CA . PRO A 1 84 ? -23.265 -8.563 27.444 1.00 72.56 84 PRO A CA 1
ATOM 644 C C . PRO A 1 84 ? -23.086 -8.539 28.963 1.00 72.56 84 PRO A C 1
ATOM 646 O O . PRO A 1 84 ? -24.073 -8.644 29.693 1.00 72.56 84 PRO A O 1
ATOM 649 N N . ASP A 1 85 ? -21.849 -8.388 29.437 1.00 79.12 85 ASP A N 1
ATOM 650 C CA . ASP A 1 85 ? -21.552 -8.357 30.865 1.00 79.12 85 ASP A CA 1
ATOM 651 C C . ASP A 1 85 ? -21.969 -7.023 31.490 1.00 79.12 85 ASP A C 1
ATOM 653 O O . ASP A 1 85 ? -22.667 -6.997 32.505 1.00 79.12 85 ASP A O 1
ATOM 657 N N . LEU A 1 86 ? -21.709 -5.914 30.791 1.00 75.56 86 LEU A N 1
ATOM 658 C CA . LEU A 1 86 ? -22.234 -4.597 31.151 1.00 75.56 86 LEU A CA 1
ATOM 659 C C . LEU A 1 86 ? -23.770 -4.614 31.252 1.00 75.56 86 LEU A C 1
ATOM 661 O O . LEU A 1 86 ? -24.358 -4.089 32.199 1.00 75.56 86 LEU A O 1
ATOM 665 N N . ARG A 1 87 ? -24.444 -5.280 30.304 1.00 77.12 87 ARG A N 1
ATOM 666 C CA . ARG A 1 87 ? -25.904 -5.442 30.311 1.00 77.12 87 ARG A CA 1
ATOM 667 C C . ARG A 1 87 ? -26.387 -6.261 31.511 1.00 77.12 87 ARG A C 1
ATOM 669 O O . ARG A 1 87 ? -27.424 -5.921 32.083 1.00 77.12 87 ARG A O 1
ATOM 676 N N . ARG A 1 88 ? -25.659 -7.305 31.922 1.00 79.75 88 ARG A N 1
ATOM 677 C CA . ARG A 1 88 ? -25.967 -8.076 33.141 1.00 79.75 88 ARG A CA 1
ATOM 678 C C . ARG A 1 88 ? -25.844 -7.217 34.392 1.00 79.75 88 ARG A C 1
ATOM 680 O O . ARG A 1 88 ? -26.792 -7.180 35.169 1.00 79.75 88 ARG A O 1
ATOM 687 N N . GLN A 1 89 ? -24.746 -6.480 34.539 1.00 83.81 89 GLN A N 1
ATOM 688 C CA . GLN A 1 89 ? -24.510 -5.610 35.695 1.00 83.81 89 GLN A CA 1
ATOM 689 C C . GLN A 1 89 ? -25.579 -4.516 35.814 1.00 83.81 89 GLN A C 1
ATOM 691 O O . GLN A 1 89 ? -26.105 -4.284 36.898 1.00 83.81 89 GLN A O 1
ATOM 696 N N . VAL A 1 90 ? -25.983 -3.898 34.698 1.00 84.62 90 VAL A N 1
ATOM 697 C CA . VAL A 1 90 ? -27.088 -2.920 34.683 1.00 84.62 90 VAL A CA 1
ATOM 698 C C . VAL A 1 90 ? -28.417 -3.568 35.070 1.00 84.62 90 VAL A C 1
ATOM 700 O O . VAL A 1 90 ? -29.198 -2.973 35.809 1.00 84.62 90 VAL A O 1
ATOM 703 N N . THR A 1 91 ? -28.681 -4.790 34.601 1.00 84.75 91 THR A N 1
ATOM 704 C CA . THR A 1 91 ? -29.906 -5.517 34.966 1.00 84.75 91 THR A CA 1
ATOM 705 C C . THR A 1 91 ? -29.914 -5.864 36.457 1.00 84.75 91 THR A C 1
ATOM 707 O O . THR A 1 91 ? -30.932 -5.677 37.117 1.00 84.75 91 THR A O 1
ATOM 710 N N . GLU A 1 92 ? -28.783 -6.302 37.014 1.00 91.25 92 GLU A N 1
ATOM 711 C CA . GLU A 1 92 ? -28.647 -6.578 38.447 1.00 91.25 92 GLU A CA 1
ATOM 712 C C . GLU A 1 92 ? -28.817 -5.306 39.289 1.00 91.25 92 GLU A C 1
ATOM 714 O O . GLU A 1 92 ? -29.577 -5.302 40.259 1.00 91.25 92 GLU A O 1
ATOM 719 N N . LEU A 1 93 ? -28.157 -4.214 38.895 1.00 87.25 93 LEU A N 1
ATOM 720 C CA . LEU A 1 93 ? -28.286 -2.910 39.546 1.00 87.25 93 LEU A CA 1
ATOM 721 C C . LEU A 1 93 ? -29.734 -2.422 39.535 1.00 87.25 93 LEU A C 1
ATOM 723 O O . LEU A 1 93 ? -30.223 -1.956 40.562 1.00 87.25 93 LEU A O 1
ATOM 727 N N . LYS A 1 94 ? -30.438 -2.578 38.408 1.00 88.44 94 LYS A N 1
ATOM 728 C CA . LYS A 1 94 ? -31.852 -2.218 38.300 1.00 88.44 94 LYS A CA 1
ATOM 729 C C . LYS A 1 94 ? -32.717 -3.041 39.255 1.00 88.44 94 LYS A C 1
ATOM 731 O O . LYS A 1 94 ? -33.465 -2.461 40.027 1.00 88.44 94 LYS A O 1
ATOM 736 N N . VAL A 1 95 ? -32.548 -4.364 39.284 1.00 92.62 95 VAL A N 1
ATOM 737 C CA . VAL A 1 95 ? -33.293 -5.239 40.210 1.00 92.62 95 VAL A CA 1
ATOM 738 C C . VAL A 1 95 ? -33.026 -4.869 41.671 1.00 92.62 95 VAL A C 1
ATOM 740 O O . VAL A 1 95 ? -33.937 -4.888 42.495 1.00 92.62 95 VAL A O 1
ATOM 743 N N . ARG A 1 96 ? -31.779 -4.527 42.015 1.00 89.12 96 ARG A N 1
ATOM 744 C CA . ARG A 1 96 ? -31.430 -4.093 43.371 1.00 89.12 96 ARG A CA 1
ATOM 745 C C . ARG A 1 96 ? -32.072 -2.745 43.717 1.00 89.12 96 ARG A C 1
ATOM 747 O O . ARG A 1 96 ? -32.563 -2.590 44.829 1.00 89.12 96 ARG A O 1
ATOM 754 N N . SER A 1 97 ? -32.102 -1.807 42.771 1.00 90.25 97 SER A N 1
ATOM 755 C CA . SER A 1 97 ? -32.800 -0.524 42.917 1.00 90.25 97 SER A CA 1
ATOM 756 C C . SER A 1 97 ? -34.299 -0.721 43.137 1.00 90.25 97 SER A C 1
ATOM 758 O O . SER A 1 97 ? -34.840 -0.166 44.088 1.00 90.25 97 SER A O 1
ATOM 760 N N . ASP A 1 98 ? -34.945 -1.555 42.319 1.00 91.06 98 ASP A N 1
ATOM 761 C CA . ASP A 1 98 ? -36.382 -1.835 42.416 1.00 91.06 98 ASP A CA 1
ATOM 762 C C . ASP A 1 98 ? -36.729 -2.436 43.794 1.00 91.06 98 ASP A C 1
ATOM 764 O O . ASP A 1 98 ? -37.665 -1.986 44.453 1.00 91.06 98 ASP A O 1
ATOM 768 N N . ARG A 1 99 ? -35.906 -3.370 44.300 1.00 87.94 99 ARG A N 1
ATOM 769 C CA . ARG A 1 99 ? -36.057 -3.912 45.666 1.00 87.94 99 ARG A CA 1
ATOM 770 C C . ARG A 1 99 ? -35.910 -2.847 46.749 1.00 87.94 99 ARG A C 1
ATOM 772 O O . ARG A 1 99 ? -36.687 -2.827 47.694 1.00 87.94 99 ARG A O 1
ATOM 779 N N . HIS A 1 100 ? -34.932 -1.950 46.627 1.00 90.50 100 HIS A N 1
ATOM 780 C CA . HIS A 1 100 ? -34.766 -0.866 47.596 1.00 90.50 100 HIS A CA 1
ATOM 781 C C . HIS A 1 100 ? -35.943 0.117 47.584 1.00 90.50 100 HIS A C 1
ATOM 783 O O . HIS A 1 100 ? -36.300 0.648 48.635 1.00 90.50 100 HIS A O 1
ATOM 789 N N . GLU A 1 101 ? -36.560 0.366 46.428 1.00 91.88 101 GLU A N 1
ATOM 790 C CA . GLU A 1 101 ? -37.781 1.171 46.351 1.00 91.88 101 GLU A CA 1
ATOM 791 C C . GLU A 1 101 ? -38.972 0.485 47.029 1.00 91.88 101 GLU A C 1
ATOM 793 O O . GLU A 1 101 ? -39.734 1.155 47.733 1.00 91.88 101 GLU A O 1
ATOM 798 N N . GLU A 1 102 ? -39.113 -0.833 46.867 1.00 90.62 102 GLU A N 1
ATOM 799 C CA . GLU A 1 102 ? -40.121 -1.631 47.571 1.00 90.62 102 GLU A CA 1
ATOM 800 C C . GLU A 1 102 ? -39.907 -1.592 49.090 1.00 90.62 102 GLU A C 1
ATOM 802 O O . GLU A 1 102 ? -40.817 -1.178 49.811 1.00 90.62 102 GLU A O 1
ATOM 807 N N . ASP A 1 103 ? -38.692 -1.871 49.571 1.00 89.38 103 ASP A N 1
ATOM 808 C CA . ASP A 1 103 ? -38.340 -1.790 50.996 1.00 89.38 103 ASP A CA 1
ATOM 809 C C . ASP A 1 103 ? -38.637 -0.393 51.569 1.00 89.38 103 ASP A C 1
ATOM 811 O O . ASP A 1 103 ? -39.200 -0.240 52.655 1.00 89.38 103 ASP A O 1
ATOM 815 N N . LEU A 1 104 ? -38.296 0.671 50.832 1.00 89.56 104 LEU A N 1
ATOM 816 C CA . LEU A 1 104 ? -38.589 2.046 51.240 1.00 89.56 104 LEU A CA 1
ATOM 817 C C . LEU A 1 104 ? -40.091 2.324 51.298 1.00 89.56 104 LEU A C 1
ATOM 819 O O . LEU A 1 104 ? -40.548 3.070 52.171 1.00 89.56 104 LEU A O 1
ATOM 823 N N . LYS A 1 105 ? -40.868 1.759 50.373 1.00 90.94 105 LYS A N 1
ATOM 824 C CA . LYS A 1 105 ? -42.325 1.881 50.367 1.00 90.94 105 LYS A CA 1
ATOM 825 C C . LYS A 1 105 ? -42.931 1.160 51.570 1.00 90.94 105 LYS A C 1
ATOM 827 O O . LYS A 1 105 ? -43.784 1.747 52.237 1.00 90.94 105 LYS A O 1
ATOM 832 N N . GLU A 1 106 ? -4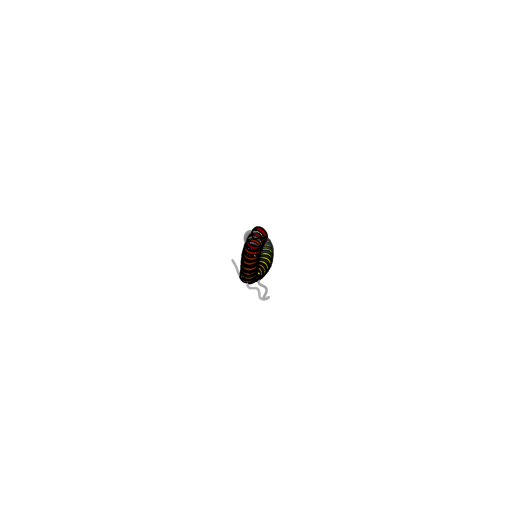2.453 -0.036 51.900 1.00 89.56 106 GLU A N 1
ATOM 833 C CA . GLU A 1 106 ? -42.862 -0.787 53.092 1.00 89.56 106 GLU A CA 1
ATOM 834 C C . GLU A 1 106 ? -42.491 -0.054 54.390 1.00 89.56 106 GLU A C 1
ATOM 836 O O . GLU A 1 106 ? -43.327 0.115 55.284 1.00 89.56 106 GLU A O 1
ATOM 841 N N . LEU A 1 107 ? -41.273 0.488 54.482 1.00 85.94 107 LEU A N 1
ATOM 842 C CA . LEU A 1 107 ? -40.830 1.304 55.618 1.00 85.94 107 LEU A CA 1
ATOM 843 C C . LEU A 1 107 ? -41.672 2.577 55.784 1.00 85.94 107 LEU A C 1
ATOM 845 O O . LEU A 1 107 ? -41.982 2.981 56.905 1.00 85.94 107 LEU A O 1
ATOM 849 N N . ARG A 1 108 ? -42.079 3.223 54.686 1.00 85.12 108 ARG A N 1
ATOM 850 C CA . ARG A 1 108 ? -42.983 4.384 54.739 1.00 85.12 108 ARG A CA 1
ATOM 851 C C . ARG A 1 108 ? -44.382 3.999 55.210 1.00 85.12 108 ARG A C 1
ATOM 853 O O . ARG A 1 108 ? -44.952 4.725 56.020 1.00 85.12 108 ARG A O 1
ATOM 860 N N . GLN A 1 109 ? -44.923 2.877 54.736 1.00 85.69 109 GLN A N 1
ATOM 861 C CA . GLN A 1 109 ? -46.243 2.395 55.153 1.00 85.69 109 GLN A CA 1
ATOM 862 C C . GLN A 1 109 ? -46.263 2.015 56.636 1.00 85.69 109 GLN A C 1
ATOM 864 O O . GLN A 1 109 ? -47.142 2.454 57.372 1.00 85.69 109 GLN A O 1
ATOM 869 N N . THR A 1 110 ? -45.259 1.275 57.105 1.00 80.12 110 THR A N 1
ATOM 870 C CA . THR A 1 110 ? -45.138 0.880 58.519 1.00 80.12 110 THR A CA 1
ATOM 871 C C . THR A 1 110 ? -44.887 2.068 59.446 1.00 80.12 110 THR A C 1
ATOM 873 O O . THR A 1 110 ? -45.402 2.100 60.562 1.00 80.12 110 THR A O 1
ATOM 876 N N . ARG A 1 111 ? -44.155 3.091 58.988 1.00 77.06 111 ARG A N 1
ATOM 877 C CA . ARG A 1 111 ? -43.937 4.331 59.746 1.00 77.06 111 ARG A CA 1
ATOM 878 C C . ARG A 1 111 ? -45.172 5.242 59.791 1.00 77.06 111 ARG A C 1
ATOM 880 O O . ARG A 1 111 ? -45.283 6.027 60.724 1.00 77.06 111 ARG A O 1
ATOM 887 N N . GLY A 1 112 ? -46.087 5.135 58.827 1.00 68.62 112 GLY A N 1
ATOM 888 C CA . GLY A 1 112 ? -47.387 5.822 58.846 1.00 68.62 112 GLY A CA 1
ATOM 889 C C . GLY A 1 112 ? -48.451 5.148 59.724 1.00 68.62 112 GLY A C 1
ATOM 890 O O . GLY A 1 112 ? -49.516 5.720 59.920 1.00 68.62 112 GLY A O 1
ATOM 891 N N . LEU A 1 113 ? -48.171 3.946 60.240 1.00 60.19 113 LEU A N 1
ATOM 892 C CA . LEU A 1 113 ? -49.059 3.156 61.103 1.00 60.19 113 LEU A CA 1
ATOM 893 C C . LEU A 1 113 ? -48.681 3.233 62.599 1.00 60.19 113 LEU A C 1
ATOM 895 O O . LEU A 1 113 ? -49.188 2.445 63.397 1.00 60.19 113 LEU A O 1
ATOM 899 N N . ARG A 1 114 ? -47.792 4.159 62.980 1.00 49.22 114 ARG A N 1
ATOM 900 C CA . ARG A 1 114 ? -47.467 4.490 64.375 1.00 49.22 114 ARG A CA 1
ATOM 901 C C . ARG A 1 114 ? -48.000 5.858 64.760 1.00 49.22 114 ARG A C 1
ATOM 903 O O . ARG A 1 114 ? -47.895 6.775 63.918 1.00 49.22 114 ARG A O 1
#

Secondary structure (DSSP, 8-state):
------TTS-------HHHHHHHHHHHHHHHHHHHHHHHHHHHHHHHHHHHHHHHHHHHHHHHHHHHHHHHHHHHHHHHHHHHHHHHHHH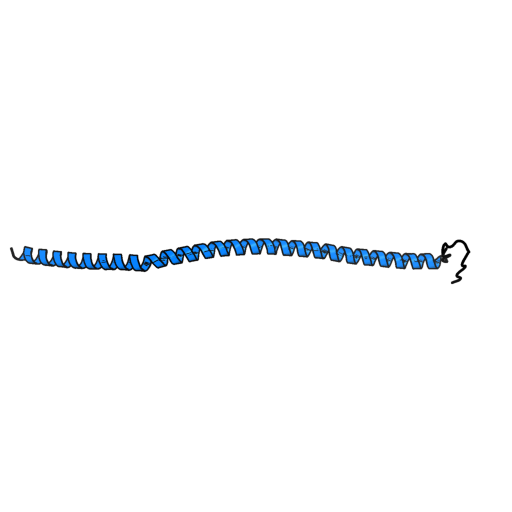HHHHHHHHHHHHHHHHHHHHHTT-

Radius of gyration: 47.08 Å; chains: 1; bounding box: 97×22×124 Å

pLDDT: mean 77.76, std 11.82, range [46.34, 93.81]